Protein AF-A0A286G833-F1 (afdb_monomer)

Radius of gyration: 22.66 Å; Cα contacts (8 Å, |Δi|>4): 29; chains: 1; bounding box: 60×26×61 Å

Foldseek 3Di:
DVVVVVVVVVVVVVVVVVVVVVCVCVDPVNVVVVVVVVVVVVVLVVQVVVPPVVSNLVNVLVVLVCCLVPPPPDPVSNVVSVVVNVVSVVVVVVVVVVVVVVVD

Mean predicted aligned error: 8.06 Å

Organism: NCBI:txid414052

Secondary structure (DSSP, 8-state):
-HHHHHHHHHHHHHHHHHHHHHHHTTSHHHHHHHHHHHHHHHHHHHHHHH--HHHHHHHHHHHHHHIIIII--SHHHHHHHHHHHHHHHHHHHHHHHHHHHHT-

Structure (mmCIF, N/CA/C/O backbone):
data_AF-A0A286G833-F1
#
_entry.id   AF-A0A286G833-F1
#
loop_
_atom_site.group_PDB
_atom_site.id
_atom_site.type_symbol
_atom_site.label_atom_id
_atom_site.label_alt_id
_atom_site.label_comp_id
_atom_site.label_asym_id
_atom_site.label_entity_id
_atom_site.label_seq_id
_atom_site.pdbx_PDB_ins_code
_atom_site.Cartn_x
_atom_site.Cartn_y
_atom_site.Cartn_z
_atom_site.occup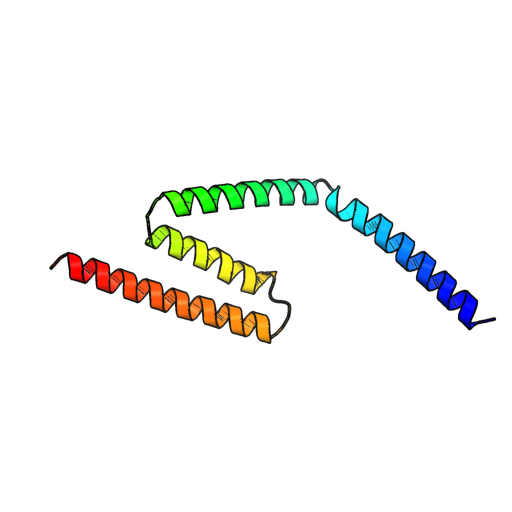ancy
_atom_site.B_iso_or_equiv
_atom_site.auth_seq_id
_atom_site.auth_comp_id
_atom_site.auth_asym_id
_atom_site.auth_atom_id
_atom_site.pdbx_PDB_model_num
ATOM 1 N N . MET A 1 1 ? 40.621 -3.890 -29.839 1.00 57.66 1 MET A N 1
ATOM 2 C CA . MET A 1 1 ? 39.490 -3.520 -30.721 1.00 57.66 1 MET A CA 1
ATOM 3 C C . MET A 1 1 ? 38.164 -4.196 -30.342 1.00 57.66 1 MET A C 1
ATOM 5 O O . MET A 1 1 ? 37.158 -3.506 -30.322 1.00 57.66 1 MET A O 1
ATOM 9 N N . ALA A 1 2 ? 38.119 -5.484 -29.957 1.00 61.06 2 ALA A N 1
ATOM 10 C CA . 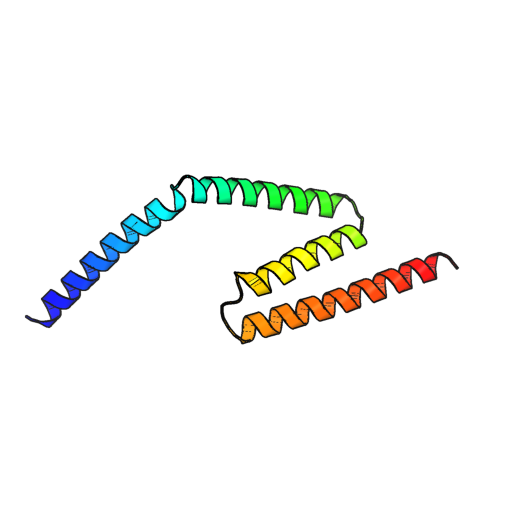ALA A 1 2 ? 36.858 -6.166 -29.595 1.00 61.06 2 ALA A CA 1
ATOM 11 C C . ALA A 1 2 ? 36.103 -5.577 -28.375 1.00 61.06 2 ALA A C 1
ATOM 13 O O . ALA A 1 2 ? 34.876 -5.546 -28.368 1.00 61.06 2 ALA A O 1
ATOM 14 N N . LYS A 1 3 ? 36.823 -5.069 -27.362 1.00 62.88 3 LYS A N 1
ATOM 15 C CA . LYS A 1 3 ? 36.221 -4.442 -26.166 1.00 62.88 3 LYS A CA 1
ATOM 16 C C . LYS A 1 3 ? 35.476 -3.138 -26.491 1.00 62.88 3 LYS A C 1
ATOM 18 O O . LYS A 1 3 ? 34.427 -2.882 -25.915 1.00 62.88 3 LYS A O 1
ATOM 23 N N . THR A 1 4 ? 35.977 -2.363 -27.453 1.00 74.69 4 THR A N 1
ATOM 24 C CA . THR A 1 4 ? 35.377 -1.091 -27.888 1.00 74.69 4 THR A CA 1
ATOM 25 C C . THR A 1 4 ? 34.033 -1.317 -28.584 1.00 74.69 4 THR A C 1
ATOM 27 O O . THR A 1 4 ? 33.048 -0.682 -28.228 1.00 74.69 4 THR A O 1
ATOM 30 N N . GLY A 1 5 ? 33.938 -2.317 -29.469 1.00 85.56 5 GLY A N 1
ATOM 31 C CA . GLY A 1 5 ? 32.668 -2.659 -30.126 1.00 85.56 5 GLY A CA 1
ATOM 32 C C . GLY A 1 5 ? 31.593 -3.210 -29.175 1.00 85.56 5 GLY A C 1
ATOM 33 O O . GLY A 1 5 ? 30.400 -3.090 -29.454 1.00 85.56 5 GLY A O 1
ATOM 34 N N . LEU A 1 6 ? 31.995 -3.800 -28.043 1.00 89.56 6 LEU A N 1
ATOM 35 C CA . LEU A 1 6 ? 31.090 -4.236 -26.973 1.00 89.56 6 LEU A CA 1
ATOM 36 C C . LEU A 1 6 ? 30.529 -3.046 -26.185 1.00 89.56 6 LEU A C 1
ATOM 38 O O . LEU A 1 6 ? 29.322 -2.998 -25.963 1.00 89.56 6 LEU A O 1
ATOM 42 N N . ILE A 1 7 ? 31.379 -2.074 -25.843 1.00 90.44 7 ILE A N 1
ATOM 43 C CA . ILE A 1 7 ? 30.966 -0.825 -25.182 1.00 90.44 7 ILE A CA 1
ATOM 44 C C . ILE A 1 7 ? 29.965 -0.069 -26.062 1.00 90.44 7 ILE A C 1
ATOM 46 O O . ILE A 1 7 ? 28.872 0.244 -25.612 1.00 90.44 7 ILE A O 1
ATOM 50 N N . GLU A 1 8 ? 30.246 0.089 -27.355 1.00 91.31 8 GLU A N 1
ATOM 51 C CA . GLU A 1 8 ? 29.321 0.762 -28.278 1.00 91.31 8 GLU A CA 1
ATOM 52 C C . GLU A 1 8 ? 27.968 0.045 -28.418 1.00 91.31 8 GLU A C 1
ATOM 54 O O . GLU A 1 8 ? 26.929 0.675 -28.620 1.00 91.31 8 GLU A O 1
ATOM 59 N N . LYS A 1 9 ? 27.947 -1.296 -28.364 1.00 91.56 9 LYS A N 1
ATOM 60 C CA . LYS A 1 9 ? 26.687 -2.059 -28.353 1.00 91.56 9 LYS A CA 1
ATOM 61 C C . LYS A 1 9 ? 25.911 -1.823 -27.061 1.00 91.56 9 LYS A C 1
ATOM 63 O O . LYS A 1 9 ? 24.690 -1.696 -27.128 1.00 91.56 9 LYS A O 1
ATOM 68 N N . PHE A 1 10 ? 26.608 -1.756 -25.932 1.00 92.88 10 PHE A N 1
ATOM 69 C CA . PHE A 1 10 ? 26.008 -1.472 -24.637 1.00 92.88 10 PHE A CA 1
ATOM 70 C C . PHE A 1 10 ? 25.414 -0.058 -24.601 1.00 92.88 10 PHE A C 1
ATOM 72 O O . PHE A 1 10 ? 24.239 0.094 -24.278 1.00 92.88 10 PHE A O 1
ATOM 79 N N . ASP A 1 11 ? 26.156 0.949 -25.066 1.00 93.88 11 ASP A N 1
ATOM 80 C CA . ASP A 1 11 ? 25.686 2.338 -25.138 1.00 93.88 11 ASP A CA 1
ATOM 81 C C . ASP A 1 11 ? 24.447 2.479 -26.030 1.00 93.88 11 ASP A C 1
ATOM 83 O O . ASP A 1 11 ? 23.473 3.139 -25.663 1.00 93.88 11 ASP A O 1
ATOM 87 N N . ARG A 1 12 ? 24.428 1.797 -27.185 1.00 93.06 12 ARG A N 1
ATOM 88 C CA . ARG A 1 12 ? 23.247 1.760 -28.064 1.00 93.06 12 ARG A CA 1
ATOM 89 C C . ARG A 1 12 ? 22.040 1.101 -27.397 1.00 93.06 12 ARG A C 1
ATOM 91 O O . ARG A 1 12 ? 20.920 1.582 -27.571 1.00 93.06 12 ARG A O 1
ATOM 98 N N . ALA A 1 13 ? 22.244 0.014 -26.654 1.00 93.56 13 ALA A N 1
ATOM 99 C CA . ALA A 1 13 ? 21.169 -0.641 -25.914 1.00 93.56 13 ALA A CA 1
ATOM 100 C C . ALA A 1 13 ? 20.613 0.279 -24.816 1.00 93.56 13 ALA A C 1
ATOM 102 O O . ALA A 1 13 ? 19.397 0.409 -24.695 1.00 93.56 13 ALA A O 1
ATOM 103 N N . PHE A 1 14 ? 21.491 0.978 -24.095 1.00 91.06 14 PHE A N 1
ATOM 104 C CA . PHE A 1 14 ? 21.119 1.914 -23.035 1.00 91.06 14 PHE A CA 1
ATOM 105 C C . PHE A 1 14 ? 20.345 3.125 -23.572 1.00 91.06 14 PHE A C 1
ATOM 107 O O . PHE A 1 14 ? 19.313 3.507 -23.028 1.00 91.06 14 PHE A O 1
ATOM 114 N N . LEU A 1 15 ? 20.782 3.698 -24.698 1.00 92.00 15 LEU A N 1
ATOM 115 C CA . LEU A 1 15 ? 20.048 4.765 -25.387 1.00 92.00 15 LEU A CA 1
ATOM 116 C C . LEU A 1 15 ? 18.643 4.317 -25.805 1.00 92.00 15 LEU A C 1
ATOM 118 O O . LEU A 1 15 ? 17.684 5.073 -25.651 1.00 92.00 15 LEU A O 1
ATOM 122 N N . ARG A 1 16 ? 18.511 3.088 -26.315 1.00 88.19 16 ARG A N 1
ATOM 123 C CA . ARG A 1 16 ? 17.217 2.538 -26.730 1.00 88.19 16 ARG A CA 1
ATOM 124 C C . ARG A 1 16 ? 16.298 2.272 -25.540 1.00 88.19 16 ARG A C 1
ATOM 126 O O . ARG A 1 16 ? 15.120 2.606 -25.620 1.00 88.19 16 ARG A O 1
ATOM 133 N N . GLU A 1 17 ? 16.830 1.715 -24.457 1.00 89.69 17 GLU A N 1
ATOM 134 C CA . GLU A 1 17 ? 16.105 1.545 -23.195 1.00 89.69 17 GLU A CA 1
ATOM 135 C C . GLU A 1 17 ? 15.594 2.898 -22.689 1.00 89.69 17 GLU A C 1
ATOM 137 O O . GLU A 1 17 ? 14.395 3.042 -22.475 1.00 89.69 17 GLU A O 1
ATOM 142 N N . LYS A 1 18 ? 16.446 3.929 -22.649 1.00 85.19 18 LYS A N 1
ATOM 143 C CA . LYS A 1 18 ? 16.069 5.268 -22.179 1.00 85.19 18 LYS A CA 1
ATOM 144 C C . LYS A 1 18 ? 14.919 5.881 -22.980 1.00 85.19 18 LYS A C 1
ATOM 146 O O . LYS A 1 18 ? 14.025 6.501 -22.401 1.00 85.19 18 LYS A O 1
ATOM 151 N N . VAL A 1 19 ? 14.930 5.716 -24.306 1.00 83.88 19 VAL A N 1
ATOM 152 C CA . VAL A 1 19 ? 13.828 6.165 -25.173 1.00 83.88 19 VAL A CA 1
ATOM 153 C C . VAL A 1 19 ? 12.546 5.417 -24.821 1.00 83.88 19 VAL A C 1
ATOM 155 O O . VAL A 1 19 ? 11.533 6.060 -24.558 1.00 83.88 19 VAL A O 1
ATOM 158 N N . LEU A 1 20 ? 12.589 4.085 -24.740 1.00 80.56 20 LEU A N 1
ATOM 159 C CA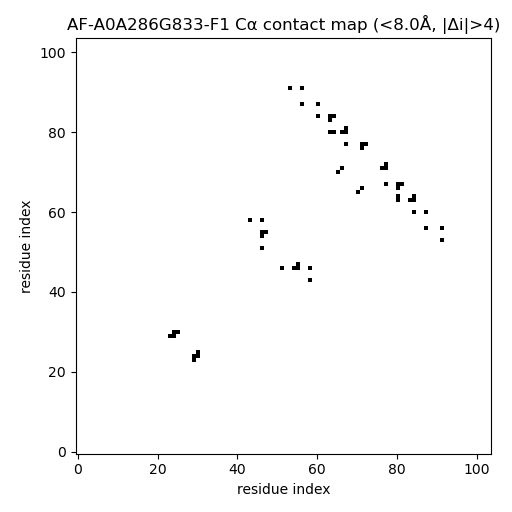 . LEU A 1 20 ? 11.417 3.274 -24.401 1.00 80.56 20 LEU A CA 1
ATOM 160 C C . LEU A 1 20 ? 10.868 3.623 -23.013 1.00 80.56 20 LEU A C 1
ATOM 162 O O . LEU A 1 20 ? 9.672 3.850 -22.871 1.00 80.56 20 LEU A O 1
ATOM 166 N N . THR A 1 21 ? 11.732 3.779 -22.015 1.00 78.38 21 THR A N 1
ATOM 167 C CA . THR A 1 21 ? 11.362 4.170 -20.650 1.00 78.38 21 THR A CA 1
ATOM 168 C C . THR A 1 21 ? 10.715 5.557 -20.599 1.00 78.38 21 THR A C 1
ATOM 170 O O . THR A 1 21 ? 9.778 5.779 -19.830 1.00 78.38 21 THR A O 1
ATOM 173 N N . SER A 1 22 ? 11.128 6.488 -21.467 1.00 74.94 22 SER A N 1
ATOM 174 C CA . SER A 1 22 ? 10.463 7.793 -21.597 1.00 74.94 22 SER A CA 1
ATOM 175 C C . SER A 1 22 ? 9.057 7.707 -22.211 1.00 74.94 22 SER A C 1
ATOM 177 O O . SER A 1 22 ? 8.213 8.562 -21.933 1.00 74.94 22 SER A O 1
ATOM 179 N N . GLU A 1 23 ? 8.785 6.661 -22.994 1.00 75.56 23 GLU A N 1
ATOM 180 C CA . GLU A 1 23 ? 7.484 6.392 -23.613 1.00 75.56 23 GLU A CA 1
ATOM 181 C C . GLU A 1 23 ? 6.565 5.541 -22.722 1.00 75.56 23 GLU A C 1
ATOM 183 O O . GLU A 1 23 ? 5.346 5.692 -22.794 1.00 75.56 23 GLU A O 1
ATOM 188 N N . VAL A 1 24 ? 7.118 4.723 -21.813 1.00 68.56 24 VAL A N 1
ATOM 189 C CA . VAL A 1 24 ? 6.355 3.907 -20.842 1.00 68.56 24 VAL A CA 1
ATOM 190 C C . VAL A 1 24 ? 5.374 4.753 -20.027 1.00 68.56 24 VAL A C 1
ATOM 192 O O . VAL A 1 24 ? 4.282 4.293 -19.723 1.00 68.56 24 VAL A O 1
ATOM 195 N N . ASN A 1 25 ? 5.708 6.008 -19.714 1.00 69.00 25 ASN A N 1
ATOM 196 C CA . ASN A 1 25 ? 4.812 6.910 -18.978 1.00 69.00 25 ASN A CA 1
ATOM 197 C C . ASN A 1 25 ? 3.851 7.719 -19.873 1.00 69.00 25 ASN A C 1
ATOM 199 O O . ASN A 1 25 ? 3.072 8.527 -19.366 1.00 69.00 25 ASN A O 1
ATOM 203 N N . LYS A 1 26 ? 3.901 7.537 -21.198 1.00 80.56 26 LYS A N 1
ATOM 204 C CA . LYS A 1 26 ? 3.085 8.278 -22.175 1.00 80.56 26 LYS A CA 1
ATOM 205 C C . LYS A 1 26 ? 1.983 7.437 -22.812 1.00 80.56 26 LYS A C 1
ATOM 207 O O . LYS A 1 26 ? 1.120 8.022 -23.478 1.00 80.56 26 LYS A O 1
ATOM 212 N N . THR A 1 27 ? 1.981 6.119 -22.600 1.00 83.94 27 THR A N 1
ATOM 213 C CA . THR A 1 27 ? 0.905 5.252 -23.092 1.00 83.94 27 THR A CA 1
ATOM 214 C C . THR A 1 27 ? -0.438 5.636 -22.454 1.00 83.94 27 THR A C 1
ATOM 216 O O . THR A 1 27 ? -0.460 6.198 -21.348 1.00 83.94 27 THR A O 1
ATOM 219 N N . PRO A 1 28 ? -1.573 5.379 -23.130 1.00 85.44 28 PRO A N 1
ATOM 220 C CA . PRO A 1 28 ? -2.897 5.595 -22.550 1.00 85.44 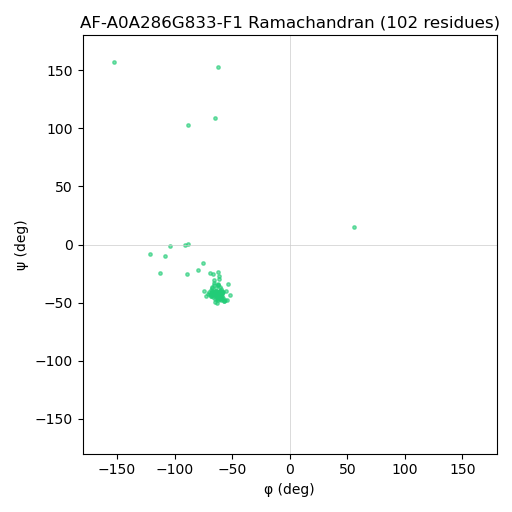28 PRO A CA 1
ATOM 221 C C . PRO A 1 28 ? -3.056 4.919 -21.183 1.00 85.44 28 PRO A C 1
ATOM 223 O O . PRO A 1 28 ? -3.509 5.554 -20.237 1.00 85.44 28 PRO A O 1
ATOM 226 N N . GLU A 1 29 ? -2.584 3.682 -21.042 1.00 83.38 29 GLU A N 1
ATOM 227 C CA . GLU A 1 29 ? -2.669 2.892 -19.812 1.00 83.38 29 GLU A CA 1
ATOM 228 C C . GLU A 1 29 ? -1.852 3.519 -18.680 1.00 83.38 29 GLU A C 1
ATOM 230 O O . GLU A 1 29 ? -2.304 3.568 -17.538 1.00 83.38 29 GLU A O 1
ATOM 235 N N . ALA A 1 30 ? -0.664 4.057 -18.975 1.00 83.12 30 ALA A N 1
ATOM 236 C CA . ALA A 1 30 ? 0.148 4.743 -17.975 1.00 83.12 30 ALA A CA 1
ATOM 237 C C . ALA A 1 30 ? -0.496 6.055 -17.505 1.00 83.12 30 ALA A C 1
ATOM 239 O O . ALA A 1 30 ? -0.439 6.382 -16.315 1.00 83.12 30 ALA A O 1
ATOM 240 N N . LYS A 1 31 ? -1.155 6.785 -18.414 1.00 86.25 31 LYS A N 1
ATOM 241 C CA . LYS A 1 31 ? -1.931 7.985 -18.074 1.00 86.25 31 LYS A CA 1
ATOM 242 C C . LYS A 1 31 ? -3.152 7.640 -17.224 1.00 86.25 31 LYS A C 1
ATOM 244 O O . LYS A 1 31 ? -3.377 8.304 -16.214 1.00 86.25 31 LYS A O 1
ATOM 249 N N . GLU A 1 32 ? -3.897 6.595 -17.582 1.00 88.62 32 GLU A N 1
ATOM 250 C CA . GLU A 1 32 ? -5.028 6.105 -16.784 1.00 88.62 32 GLU A CA 1
ATOM 251 C C . GLU A 1 32 ? -4.573 5.629 -15.402 1.00 88.62 32 GLU A C 1
ATOM 253 O O . GLU A 1 32 ? -5.137 6.053 -14.395 1.00 88.62 32 GLU A O 1
ATOM 258 N N . ARG A 1 33 ? -3.468 4.875 -15.309 1.00 85.81 33 ARG A N 1
ATOM 259 C CA . ARG A 1 33 ? -2.852 4.510 -14.021 1.00 85.81 33 ARG A CA 1
ATOM 260 C C . ARG A 1 33 ? -2.522 5.744 -13.179 1.00 85.81 33 ARG A C 1
ATOM 262 O O . ARG A 1 33 ? -2.715 5.738 -11.964 1.00 85.81 33 ARG A O 1
ATOM 269 N N . GLY A 1 34 ? -2.027 6.808 -13.812 1.00 85.56 34 GLY A N 1
ATOM 270 C CA . GLY A 1 34 ? -1.784 8.097 -13.165 1.00 85.56 34 GLY A CA 1
ATOM 271 C C . GLY A 1 34 ? -3.058 8.720 -12.587 1.00 85.56 34 GLY A C 1
ATOM 272 O O . GLY A 1 34 ? -3.060 9.129 -11.427 1.00 85.56 34 GLY A O 1
ATOM 273 N N . LYS A 1 35 ? -4.154 8.742 -13.355 1.00 90.50 35 LYS A N 1
ATOM 274 C CA . LYS A 1 35 ? -5.461 9.242 -12.892 1.00 90.50 35 LYS A CA 1
ATOM 275 C C . LYS A 1 35 ? -6.013 8.418 -11.733 1.00 90.50 35 LYS A C 1
ATOM 277 O O . LYS A 1 35 ? -6.429 8.997 -10.734 1.00 90.50 35 LYS A O 1
ATOM 282 N N . VAL A 1 36 ? -5.957 7.088 -11.833 1.00 90.88 36 VAL A N 1
ATOM 283 C CA . VAL A 1 36 ? -6.379 6.178 -10.758 1.00 90.88 36 VAL A CA 1
ATOM 284 C C . VAL A 1 36 ? -5.588 6.464 -9.482 1.00 90.88 36 VAL A C 1
ATOM 286 O O . VAL A 1 36 ? -6.189 6.643 -8.429 1.00 90.88 36 VAL A O 1
ATOM 289 N N . ARG A 1 37 ? -4.260 6.624 -9.568 1.00 86.56 37 ARG A N 1
ATOM 290 C CA . ARG A 1 37 ? -3.421 6.977 -8.407 1.00 86.56 37 ARG A CA 1
ATOM 291 C C . ARG A 1 37 ? -3.792 8.318 -7.777 1.00 86.56 37 ARG A C 1
ATOM 293 O O . ARG A 1 37 ? -3.798 8.433 -6.554 1.00 86.56 37 ARG A O 1
ATOM 300 N N . LEU A 1 38 ? -4.110 9.332 -8.581 1.00 90.06 38 LEU 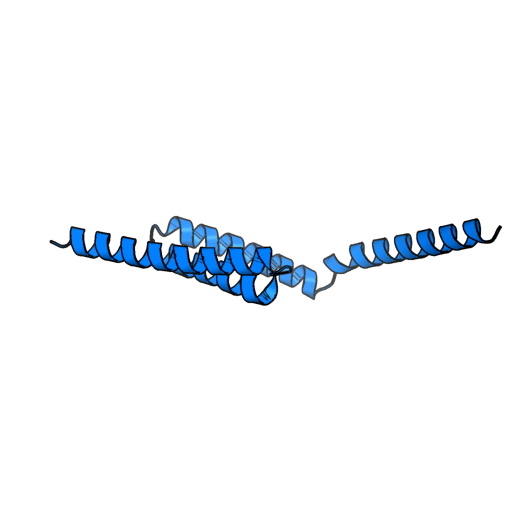A N 1
ATOM 301 C CA . LEU A 1 38 ? -4.599 10.612 -8.058 1.00 90.06 38 LEU A CA 1
ATOM 302 C C . LEU A 1 38 ? -5.946 10.447 -7.340 1.00 90.06 38 LEU A C 1
ATOM 304 O O . LEU A 1 38 ? -6.120 11.001 -6.256 1.00 90.06 38 LEU A O 1
ATOM 308 N N . GLY A 1 39 ? -6.856 9.648 -7.904 1.00 93.81 39 GLY A N 1
ATOM 309 C CA . GLY A 1 39 ? -8.127 9.295 -7.271 1.00 93.81 39 GLY A CA 1
ATOM 310 C C . GLY A 1 39 ? -7.936 8.564 -5.941 1.00 93.81 39 GLY A C 1
ATOM 311 O O . GLY A 1 39 ? -8.525 8.957 -4.940 1.00 93.81 39 GLY A O 1
ATOM 312 N N . MET A 1 40 ? -7.043 7.573 -5.889 1.00 91.62 40 MET A N 1
ATOM 313 C CA . MET A 1 40 ? -6.706 6.856 -4.653 1.00 91.62 40 MET A CA 1
ATOM 314 C C . MET A 1 40 ? -6.160 7.798 -3.575 1.00 91.62 40 MET A C 1
ATOM 316 O O . MET A 1 40 ? -6.596 7.733 -2.431 1.00 91.62 40 MET A O 1
ATOM 320 N N . ASN A 1 41 ? -5.268 8.728 -3.929 1.00 90.88 41 ASN A N 1
ATOM 321 C CA . ASN A 1 41 ? -4.762 9.724 -2.979 1.00 90.88 41 ASN A CA 1
ATOM 322 C C . ASN A 1 41 ? -5.874 10.615 -2.411 1.00 90.88 41 ASN A C 1
ATOM 324 O O . ASN A 1 41 ? -5.823 11.004 -1.244 1.00 90.88 41 ASN A O 1
ATOM 328 N N . GLN A 1 42 ? -6.864 10.963 -3.232 1.00 93.69 42 GLN A N 1
ATOM 329 C CA . GLN A 1 42 ? -8.015 11.732 -2.779 1.00 93.69 42 GLN A CA 1
ATOM 330 C C . GLN A 1 42 ? -8.892 10.907 -1.825 1.00 93.69 42 GLN A C 1
ATOM 332 O O . GLN A 1 42 ? -9.235 11.405 -0.755 1.00 93.69 42 GLN A O 1
ATOM 337 N N . LEU A 1 43 ? -9.158 9.638 -2.150 1.00 94.06 43 LEU A N 1
ATOM 338 C CA . LEU A 1 43 ? -9.903 8.719 -1.283 1.00 94.06 43 LEU A CA 1
ATOM 339 C C . LEU A 1 43 ? -9.220 8.533 0.076 1.00 94.06 43 LEU A C 1
ATOM 341 O O . LEU A 1 43 ? -9.873 8.653 1.107 1.00 94.06 43 LEU A O 1
ATOM 345 N N . VAL A 1 44 ? -7.897 8.344 0.105 1.00 92.38 44 VAL A N 1
ATOM 346 C CA . VAL A 1 44 ? -7.128 8.248 1.361 1.00 92.38 44 VAL A CA 1
ATOM 347 C C . VAL A 1 44 ? -7.291 9.508 2.214 1.00 92.38 44 VAL A C 1
ATOM 349 O O . VAL A 1 44 ? -7.457 9.427 3.430 1.00 92.38 44 VAL A O 1
ATOM 352 N N . ARG A 1 45 ? -7.294 10.694 1.593 1.00 92.88 45 ARG A N 1
ATOM 353 C CA . ARG A 1 45 ? -7.519 11.958 2.312 1.00 92.88 45 ARG A CA 1
ATOM 354 C C . ARG A 1 45 ? -8.937 12.072 2.861 1.00 92.88 45 ARG A C 1
ATOM 356 O O . ARG A 1 45 ? -9.116 12.642 3.932 1.00 92.88 45 ARG A O 1
ATOM 363 N N . GLU A 1 46 ? -9.935 11.595 2.128 1.00 95.62 46 GLU A N 1
ATOM 364 C CA . GLU A 1 46 ? -11.334 11.592 2.569 1.00 95.62 46 GLU A CA 1
ATOM 365 C C . GLU A 1 46 ? -11.545 10.626 3.734 1.00 95.62 46 GLU A C 1
ATOM 367 O O . GLU A 1 46 ? -12.113 11.019 4.753 1.00 95.62 46 GLU A O 1
ATOM 372 N N . VAL A 1 47 ? -10.976 9.424 3.641 1.00 95.56 47 VAL A N 1
ATOM 373 C CA . VAL A 1 47 ? -10.936 8.439 4.729 1.00 95.56 47 VAL A CA 1
ATOM 374 C C . VAL A 1 47 ? -10.272 9.036 5.966 1.00 95.56 47 VAL A C 1
ATOM 376 O O . VAL A 1 47 ? -10.865 9.022 7.040 1.00 95.56 47 VAL A O 1
ATOM 379 N N . GLY A 1 48 ? -9.107 9.674 5.827 1.00 91.81 48 GLY A N 1
ATOM 380 C CA . GLY A 1 48 ? -8.437 10.329 6.954 1.00 91.81 48 GLY A CA 1
ATOM 381 C C . GLY A 1 48 ? -9.253 11.461 7.598 1.00 91.81 48 GLY A C 1
ATOM 382 O O . GLY A 1 48 ? -9.138 11.698 8.797 1.00 91.81 48 GLY A O 1
ATOM 383 N N . LYS A 1 49 ? -10.111 12.151 6.834 1.00 95.38 49 LYS A N 1
ATOM 384 C CA . LYS A 1 49 ? -11.003 13.204 7.356 1.00 95.38 49 LYS A CA 1
ATOM 385 C C . LYS A 1 49 ? -12.250 12.661 8.050 1.00 95.38 49 LYS A C 1
ATOM 387 O O . LYS A 1 49 ? -12.839 13.385 8.849 1.00 95.38 49 LYS A O 1
ATOM 392 N N . SER A 1 50 ? -12.657 11.428 7.755 1.00 94.44 50 SER A N 1
ATOM 393 C CA . SER A 1 50 ? -13.868 10.822 8.323 1.00 94.44 50 SER A CA 1
ATOM 394 C C . SER A 1 50 ? -13.810 10.681 9.848 1.00 94.44 50 SER A C 1
ATOM 396 O O . SER A 1 50 ? -14.850 10.647 10.496 1.00 94.44 50 SER A O 1
ATOM 398 N N . SER A 1 51 ? -12.599 10.637 10.424 1.00 89.00 51 SER A N 1
ATOM 399 C CA . SER A 1 51 ? -12.356 10.272 11.830 1.00 89.00 51 SER A CA 1
ATOM 400 C C . SER A 1 51 ? -12.931 8.899 12.222 1.00 89.00 51 SER A C 1
ATOM 402 O O . SER A 1 51 ? -13.028 8.591 13.408 1.00 89.00 51 SER A O 1
ATOM 404 N N . ASP A 1 52 ? -13.295 8.079 11.234 1.00 93.94 52 ASP A N 1
ATOM 405 C CA . ASP A 1 52 ? -13.776 6.716 11.396 1.00 93.94 52 ASP A CA 1
ATOM 406 C C . ASP A 1 52 ? -12.567 5.776 11.388 1.00 93.94 52 ASP A C 1
ATOM 408 O O . ASP A 1 52 ? -11.945 5.520 10.355 1.00 93.94 52 ASP A O 1
ATOM 412 N N . ILE A 1 53 ? -12.190 5.319 12.582 1.00 93.44 53 ILE A N 1
ATOM 413 C CA . ILE A 1 53 ? -11.018 4.466 12.764 1.00 93.44 53 ILE A CA 1
ATOM 414 C C . ILE A 1 53 ? -11.200 3.100 12.096 1.00 93.44 53 ILE A C 1
ATOM 416 O O . ILE A 1 53 ? -10.228 2.569 11.567 1.00 93.44 53 ILE A O 1
ATOM 420 N N . ASP A 1 54 ? -12.422 2.565 12.046 1.00 92.62 54 ASP A N 1
ATOM 421 C CA . ASP A 1 54 ? -12.688 1.268 11.423 1.00 92.62 54 ASP A CA 1
ATOM 422 C C . ASP A 1 54 ? -12.526 1.379 9.905 1.00 92.62 54 ASP A C 1
ATOM 424 O O . ASP A 1 54 ? -11.882 0.536 9.277 1.00 92.62 54 ASP A O 1
ATOM 428 N N . LEU A 1 55 ? -13.012 2.480 9.320 1.00 95.00 55 LEU A N 1
ATOM 429 C CA . LEU A 1 55 ? -12.789 2.788 7.909 1.00 95.00 55 LEU A CA 1
ATOM 430 C C . LEU A 1 55 ? -11.298 2.976 7.589 1.00 95.00 55 LEU A C 1
ATOM 432 O O . LEU A 1 55 ? -10.824 2.484 6.565 1.00 95.00 55 LEU A O 1
ATOM 436 N N . ILE A 1 56 ? -10.550 3.670 8.452 1.00 95.75 56 ILE A N 1
ATOM 437 C CA . ILE A 1 56 ? -9.105 3.879 8.273 1.00 95.75 56 ILE A CA 1
ATOM 438 C C . ILE A 1 56 ? -8.357 2.540 8.286 1.00 95.75 56 ILE A C 1
ATOM 440 O O . ILE A 1 56 ? -7.553 2.285 7.389 1.00 95.75 56 ILE A O 1
ATOM 444 N N . LEU A 1 57 ? -8.638 1.674 9.264 1.00 95.56 57 LEU A N 1
ATOM 445 C CA . LEU A 1 57 ? -7.995 0.362 9.382 1.00 95.56 57 LEU A CA 1
ATOM 446 C C . LEU A 1 57 ? -8.350 -0.550 8.200 1.00 95.56 57 LEU A C 1
ATOM 448 O O . LEU A 1 57 ? -7.468 -1.207 7.648 1.00 95.56 57 LEU A O 1
ATOM 452 N N . ALA A 1 58 ? -9.608 -0.542 7.750 1.00 95.19 58 ALA A N 1
ATOM 453 C CA . ALA A 1 58 ? -10.034 -1.318 6.588 1.00 95.19 58 ALA A CA 1
ATOM 454 C C . ALA A 1 58 ? -9.309 -0.888 5.301 1.00 95.19 58 ALA A C 1
ATOM 456 O O . ALA A 1 58 ? -8.882 -1.730 4.512 1.00 95.19 58 ALA A O 1
ATOM 457 N N . VAL A 1 59 ? -9.132 0.419 5.095 1.00 95.81 59 VAL A N 1
ATOM 458 C CA . VAL A 1 59 ? -8.408 0.945 3.930 1.00 95.81 59 VAL A CA 1
ATOM 459 C C . VAL A 1 59 ? -6.922 0.594 3.991 1.00 95.81 59 VAL A C 1
ATOM 461 O O . VAL A 1 59 ? -6.363 0.177 2.977 1.00 95.81 59 VAL A O 1
ATOM 464 N N . GLU A 1 60 ? -6.294 0.699 5.164 1.00 95.81 60 GLU A N 1
ATOM 465 C CA . GLU A 1 60 ? -4.896 0.292 5.361 1.00 95.81 60 GLU A CA 1
ATOM 466 C C . GLU A 1 60 ? -4.695 -1.196 5.044 1.00 95.81 60 GLU A C 1
ATOM 468 O O . GLU A 1 60 ? -3.761 -1.567 4.332 1.00 95.81 60 GLU A O 1
ATOM 473 N N . ARG A 1 61 ? -5.622 -2.054 5.490 1.00 97.44 61 ARG A N 1
ATOM 474 C CA . ARG A 1 61 ? -5.604 -3.486 5.174 1.00 97.44 61 ARG A CA 1
ATOM 475 C C . ARG A 1 61 ? -5.592 -3.729 3.669 1.00 97.44 61 ARG A C 1
ATOM 477 O O . ARG A 1 61 ? -4.757 -4.495 3.192 1.00 97.44 61 ARG A O 1
ATOM 484 N N . CYS A 1 62 ? -6.465 -3.051 2.920 1.00 95.69 62 CYS A N 1
ATOM 485 C CA . CYS A 1 62 ? -6.509 -3.182 1.465 1.00 95.69 62 CYS A CA 1
ATOM 486 C C . CYS A 1 62 ? -5.179 -2.795 0.801 1.00 95.69 62 CYS A C 1
ATOM 488 O O . CYS A 1 62 ? -4.767 -3.456 -0.152 1.00 95.69 62 CYS A O 1
ATOM 490 N N . PHE A 1 63 ? -4.492 -1.755 1.292 1.00 94.81 63 PHE A N 1
ATOM 491 C CA . PHE A 1 63 ? -3.169 -1.388 0.780 1.00 94.81 63 PHE A CA 1
ATOM 492 C C . PHE A 1 63 ? -2.131 -2.471 1.052 1.00 94.81 63 PHE A C 1
ATOM 494 O O . PHE A 1 63 ? -1.451 -2.896 0.121 1.00 94.81 63 PHE A O 1
ATOM 501 N N . LEU A 1 64 ? -2.037 -2.952 2.292 1.00 97.00 64 LEU A N 1
ATOM 502 C CA . LEU A 1 64 ? -1.051 -3.964 2.673 1.00 97.00 64 LEU A CA 1
ATOM 503 C C . LEU A 1 64 ? -1.260 -5.290 1.930 1.00 97.00 64 LEU A C 1
ATOM 505 O O . LEU A 1 64 ? -0.294 -5.901 1.473 1.00 97.00 64 LEU A O 1
ATOM 509 N N . GLU A 1 65 ? -2.511 -5.726 1.778 1.00 97.38 65 GLU A N 1
ATOM 510 C CA . GLU A 1 65 ? -2.855 -6.942 1.033 1.00 97.38 65 GLU A CA 1
ATOM 511 C C . GLU A 1 65 ? -2.515 -6.806 -0.455 1.00 97.38 65 GLU A C 1
ATOM 513 O O . GLU A 1 65 ? -1.928 -7.718 -1.041 1.00 97.38 65 GLU A O 1
ATOM 518 N N . ASN A 1 66 ? -2.814 -5.653 -1.059 1.00 95.00 66 ASN A N 1
ATOM 519 C CA . ASN A 1 66 ? -2.464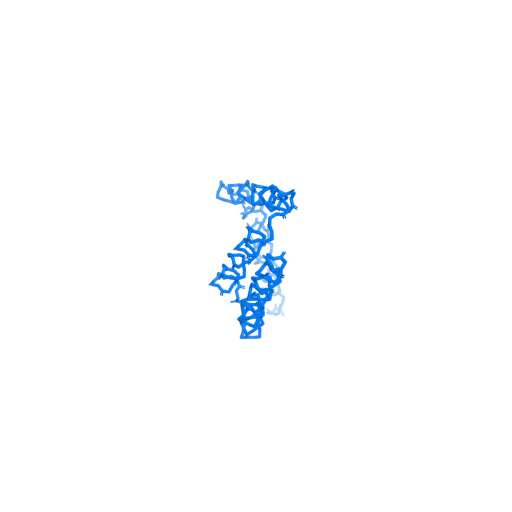 -5.385 -2.449 1.00 95.00 66 ASN A CA 1
ATOM 520 C C . ASN A 1 66 ? -0.942 -5.292 -2.651 1.00 95.00 66 ASN A C 1
ATOM 522 O O . ASN A 1 66 ? -0.414 -5.828 -3.624 1.00 95.00 66 ASN A O 1
ATOM 526 N N . ASP A 1 67 ? -0.221 -4.641 -1.738 1.00 95.25 67 ASP A N 1
ATOM 527 C CA . ASP A 1 67 ? 1.238 -4.546 -1.794 1.00 95.25 67 ASP A CA 1
ATOM 528 C C . ASP A 1 67 ? 1.903 -5.913 -1.659 1.00 95.25 67 ASP A C 1
ATOM 530 O O . ASP A 1 67 ? 2.874 -6.201 -2.367 1.00 95.25 67 ASP A O 1
ATOM 534 N N . LEU A 1 68 ? 1.349 -6.786 -0.816 1.00 96.69 68 LEU A N 1
ATOM 535 C CA . LEU A 1 68 ? 1.816 -8.159 -0.683 1.00 96.69 68 LEU A CA 1
ATOM 536 C C . LEU A 1 68 ? 1.564 -8.971 -1.957 1.00 96.69 68 LEU A C 1
ATOM 538 O O . LEU A 1 68 ? 2.449 -9.714 -2.380 1.00 96.69 68 LEU A O 1
ATOM 542 N N . ALA A 1 69 ? 0.384 -8.830 -2.562 1.00 95.50 69 ALA A N 1
ATOM 543 C CA . ALA A 1 69 ? 0.001 -9.588 -3.750 1.00 95.50 69 ALA A CA 1
ATOM 544 C C . ALA A 1 69 ? 0.760 -9.149 -5.014 1.00 95.50 69 ALA A C 1
ATOM 546 O O . ALA A 1 69 ? 1.201 -9.995 -5.788 1.00 95.50 69 ALA A O 1
ATOM 547 N N . GLU A 1 70 ? 0.929 -7.840 -5.213 1.00 93.00 70 GLU A N 1
ATOM 548 C CA . GLU A 1 70 ? 1.329 -7.281 -6.512 1.00 93.00 70 GLU A CA 1
ATOM 549 C C . GLU A 1 70 ? 2.731 -6.657 -6.521 1.00 93.00 70 GLU A C 1
ATOM 551 O O . GLU A 1 70 ? 3.358 -6.552 -7.578 1.00 93.00 70 GLU A O 1
ATOM 556 N N . TYR A 1 71 ? 3.242 -6.215 -5.367 1.00 92.12 71 TYR A N 1
ATOM 557 C CA . TYR A 1 71 ? 4.459 -5.394 -5.306 1.00 92.12 71 TYR A CA 1
ATOM 558 C C . TYR A 1 71 ? 5.594 -5.999 -4.470 1.00 92.12 71 TYR A C 1
ATOM 560 O O . TYR A 1 71 ? 6.723 -5.497 -4.527 1.00 92.12 71 TYR A O 1
ATOM 568 N N . ALA A 1 72 ? 5.351 -7.096 -3.749 1.00 94.56 72 ALA A N 1
ATOM 569 C CA . ALA A 1 72 ? 6.384 -7.811 -3.011 1.00 94.56 72 ALA A CA 1
ATOM 570 C C . ALA A 1 72 ? 7.433 -8.413 -3.964 1.00 94.56 72 ALA A C 1
ATOM 572 O O . ALA A 1 72 ? 7.192 -9.386 -4.675 1.00 94.56 72 ALA A O 1
ATOM 573 N N . ASN A 1 73 ? 8.638 -7.842 -3.961 1.00 94.75 73 ASN A N 1
ATOM 574 C CA . ASN A 1 73 ? 9.723 -8.231 -4.873 1.00 94.75 73 ASN A CA 1
ATOM 575 C C . ASN A 1 73 ? 10.819 -9.089 -4.218 1.00 94.75 73 ASN A C 1
ATOM 577 O O . ASN A 1 73 ? 11.790 -9.476 -4.869 1.00 94.75 73 ASN A O 1
ATOM 581 N N . SER A 1 74 ? 10.697 -9.361 -2.920 1.00 96.88 74 SER A N 1
ATOM 582 C CA . SER A 1 74 ? 11.668 -10.128 -2.148 1.00 96.88 74 SER A CA 1
ATOM 583 C C . SER A 1 74 ? 10.993 -10.820 -0.971 1.00 96.88 74 SER A C 1
ATOM 585 O O . SER A 1 74 ? 9.965 -10.362 -0.470 1.00 96.88 74 SER A O 1
ATOM 587 N N . LYS A 1 75 ? 11.614 -11.900 -0.483 1.00 96.81 75 LYS A N 1
ATOM 588 C CA . LYS A 1 75 ? 11.130 -12.601 0.711 1.00 96.81 75 LYS A CA 1
ATOM 589 C C . LYS A 1 75 ? 11.070 -11.680 1.934 1.00 96.81 75 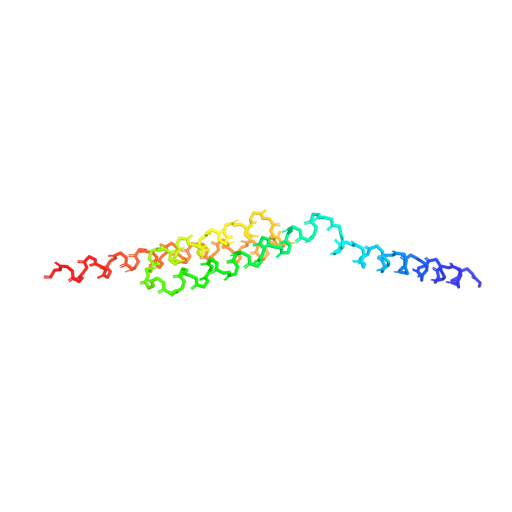LYS A C 1
ATOM 591 O O . LYS A 1 75 ? 10.092 -11.726 2.663 1.00 96.81 75 LYS A O 1
ATOM 596 N N . GLY A 1 76 ? 12.071 -10.817 2.118 1.00 98.06 76 GLY A N 1
ATOM 597 C CA . GLY A 1 76 ? 12.078 -9.856 3.223 1.00 98.06 76 GLY A CA 1
ATOM 598 C C . GLY A 1 76 ? 10.883 -8.903 3.175 1.00 98.06 76 GLY A C 1
ATOM 599 O O . GLY A 1 76 ? 10.209 -8.734 4.182 1.00 98.06 76 GLY A O 1
ATOM 600 N N . MET A 1 77 ? 10.569 -8.347 1.999 1.00 97.44 77 MET A N 1
ATOM 601 C CA . MET A 1 77 ? 9.400 -7.477 1.830 1.00 97.44 77 MET A CA 1
ATOM 602 C C . MET A 1 77 ? 8.086 -8.227 2.072 1.00 97.44 77 MET A C 1
ATOM 604 O O . MET A 1 77 ? 7.219 -7.710 2.769 1.00 97.44 77 MET A O 1
ATOM 608 N N . ALA A 1 78 ? 7.951 -9.447 1.542 1.00 98.12 78 ALA A N 1
ATOM 609 C CA . ALA A 1 78 ? 6.765 -10.271 1.764 1.00 98.12 78 ALA A CA 1
ATOM 610 C C . ALA A 1 78 ? 6.556 -10.579 3.256 1.00 98.12 78 ALA A C 1
ATOM 612 O O . ALA A 1 78 ? 5.452 -10.414 3.771 1.00 98.12 78 ALA A O 1
ATOM 613 N N . ASP A 1 79 ? 7.624 -10.960 3.963 1.00 98.38 79 ASP A N 1
ATOM 614 C CA . ASP A 1 79 ? 7.576 -11.240 5.399 1.00 98.38 79 ASP A CA 1
ATOM 615 C C . ASP A 1 79 ? 7.229 -9.966 6.203 1.00 98.38 79 ASP A C 1
ATOM 617 O O . ASP A 1 79 ? 6.422 -10.026 7.130 1.00 98.38 79 ASP A O 1
ATOM 621 N N . SER A 1 80 ? 7.771 -8.797 5.828 1.00 98.19 80 SER A N 1
ATOM 622 C CA . SER A 1 80 ? 7.425 -7.510 6.455 1.00 98.19 80 SER A CA 1
ATOM 623 C C . SER A 1 80 ? 5.962 -7.114 6.241 1.00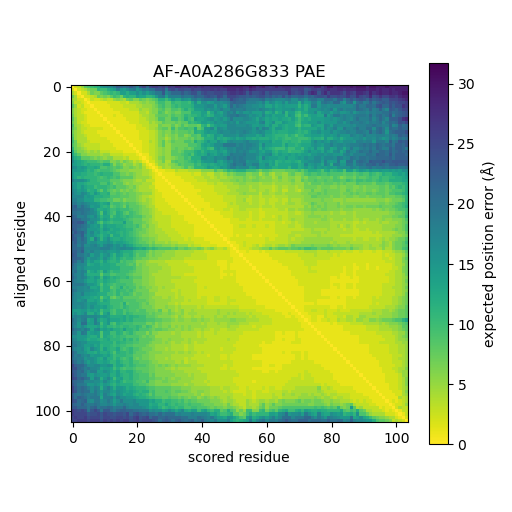 98.19 80 SER A C 1
ATOM 625 O O . SER A 1 80 ? 5.307 -6.682 7.185 1.00 98.19 80 SER A O 1
ATOM 627 N N . LEU A 1 81 ? 5.431 -7.277 5.028 1.00 98.38 81 LEU A N 1
ATOM 628 C CA . LEU A 1 81 ? 4.028 -6.978 4.727 1.00 98.38 81 LEU A CA 1
ATOM 629 C C . LEU A 1 81 ? 3.083 -7.935 5.465 1.00 98.38 81 LEU A C 1
ATOM 631 O O . LEU A 1 81 ? 2.095 -7.495 6.046 1.00 98.38 81 LEU A O 1
ATOM 635 N N . ALA A 1 82 ? 3.417 -9.228 5.523 1.00 98.19 82 ALA A N 1
ATOM 636 C CA . ALA A 1 82 ? 2.656 -10.202 6.302 1.00 98.19 82 ALA A CA 1
ATOM 637 C C . ALA A 1 82 ? 2.639 -9.856 7.803 1.00 98.19 82 ALA A C 1
ATOM 639 O O . ALA A 1 82 ? 1.595 -9.963 8.450 1.00 98.19 82 ALA A O 1
ATOM 640 N N . ALA A 1 83 ? 3.771 -9.400 8.351 1.00 98.50 83 ALA A N 1
ATOM 641 C CA . ALA A 1 83 ? 3.846 -8.923 9.729 1.00 98.50 83 ALA A CA 1
ATOM 642 C C . ALA A 1 83 ? 2.963 -7.684 9.952 1.00 98.50 83 ALA A C 1
ATOM 644 O O . ALA A 1 83 ? 2.171 -7.673 10.892 1.00 98.50 83 ALA A O 1
ATOM 645 N N . ALA A 1 84 ? 3.015 -6.697 9.053 1.00 98.44 84 ALA A N 1
ATOM 646 C CA . ALA A 1 84 ? 2.176 -5.501 9.131 1.00 98.44 84 ALA A CA 1
ATOM 647 C C . ALA A 1 84 ? 0.672 -5.837 9.112 1.00 98.44 84 ALA A C 1
ATOM 649 O O . ALA A 1 84 ? -0.090 -5.303 9.915 1.00 98.44 84 ALA A O 1
ATOM 650 N N . ILE A 1 85 ? 0.239 -6.782 8.266 1.00 98.50 85 ILE A N 1
ATOM 651 C CA . ILE A 1 85 ? -1.158 -7.257 8.232 1.00 98.50 85 ILE A CA 1
ATOM 652 C C . ILE A 1 85 ? -1.561 -7.899 9.573 1.00 98.50 85 ILE A C 1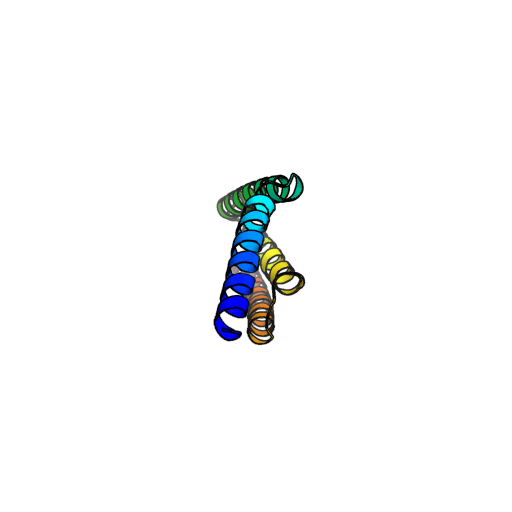
ATOM 654 O O . ILE A 1 85 ? -2.673 -7.683 10.067 1.00 98.50 85 ILE A O 1
ATOM 658 N N . ALA A 1 86 ? -0.669 -8.681 10.189 1.00 98.12 86 ALA A N 1
ATOM 659 C CA . ALA A 1 86 ? -0.924 -9.307 11.487 1.00 98.12 86 ALA A CA 1
ATOM 660 C C . ALA A 1 86 ? -0.992 -8.279 12.636 1.00 98.12 86 ALA A C 1
ATOM 662 O O . ALA A 1 86 ? -1.842 -8.386 13.531 1.00 98.12 86 ALA A O 1
ATOM 663 N N . GLU A 1 87 ? -0.124 -7.269 12.606 1.00 98.25 87 GLU A N 1
ATOM 664 C CA . GLU A 1 87 ? -0.132 -6.148 13.549 1.00 98.25 87 GLU A CA 1
ATOM 665 C C . GLU A 1 87 ? -1.405 -5.308 13.404 1.00 98.25 87 GLU A C 1
ATOM 667 O O . GLU A 1 87 ? -2.052 -5.011 14.410 1.00 98.25 87 GLU A O 1
ATOM 672 N N . LEU A 1 88 ? -1.841 -5.026 12.173 1.00 97.88 88 LEU A N 1
ATOM 673 C CA . LEU A 1 88 ? -3.088 -4.313 11.899 1.00 97.88 88 LEU A CA 1
ATOM 674 C C . LEU A 1 88 ? -4.305 -5.063 12.458 1.00 97.88 88 LEU A C 1
ATOM 676 O O . LEU A 1 88 ? -5.131 -4.475 13.153 1.00 97.88 88 LEU A O 1
ATOM 680 N N . GLY A 1 89 ? -4.369 -6.384 12.265 1.00 97.12 89 GLY A N 1
ATOM 681 C CA . GLY A 1 89 ? -5.415 -7.207 12.879 1.00 97.12 89 GLY A CA 1
ATOM 682 C C . GLY A 1 89 ? -5.385 -7.186 14.414 1.00 97.12 89 GLY A C 1
ATOM 683 O O . GLY A 1 89 ? -6.412 -7.371 15.066 1.00 97.12 89 GLY A O 1
ATOM 684 N N . SER A 1 90 ? -4.220 -6.956 15.022 1.00 97.00 90 SER A N 1
ATOM 685 C CA . SER A 1 90 ? -4.112 -6.752 16.472 1.00 97.00 90 SER A CA 1
ATOM 686 C C . SER A 1 90 ? -4.623 -5.373 16.889 1.00 97.00 90 SER A C 1
ATOM 688 O O . SER A 1 90 ? -5.330 -5.270 17.891 1.00 97.00 90 SER A O 1
ATOM 690 N N . ALA A 1 91 ? -4.333 -4.334 16.103 1.00 95.25 91 ALA A N 1
ATOM 691 C CA . ALA A 1 91 ? -4.854 -2.989 16.319 1.00 95.25 91 ALA A CA 1
ATOM 692 C C . ALA A 1 91 ? -6.389 -2.941 16.231 1.00 95.25 91 ALA A C 1
ATOM 694 O O . ALA A 1 91 ? -7.017 -2.375 17.123 1.00 95.25 91 ALA A O 1
ATOM 695 N N . GLU A 1 92 ? -6.995 -3.602 15.239 1.00 95.31 92 GLU A N 1
ATOM 696 C CA . GLU A 1 92 ? -8.458 -3.730 15.107 1.00 95.31 92 GLU A CA 1
ATOM 697 C C . GLU A 1 92 ? -9.095 -4.305 16.383 1.00 95.31 92 GLU A C 1
ATOM 699 O O . GLU A 1 92 ? -10.033 -3.728 16.935 1.00 95.31 92 GLU A O 1
ATOM 704 N N . ARG A 1 93 ? -8.529 -5.392 16.929 1.00 94.81 93 ARG A N 1
ATOM 705 C CA . ARG A 1 93 ? -9.008 -5.979 18.194 1.00 94.81 93 ARG A CA 1
ATOM 706 C C . ARG A 1 93 ? -8.889 -5.009 19.367 1.00 94.81 93 ARG A C 1
ATOM 708 O O . ARG A 1 93 ? -9.784 -4.946 20.204 1.00 94.81 93 ARG A O 1
ATOM 715 N N . HIS A 1 94 ? -7.792 -4.259 19.454 1.00 94.31 94 HIS A N 1
ATOM 716 C CA . HIS A 1 94 ? -7.607 -3.276 20.523 1.00 94.31 94 HIS A CA 1
ATOM 717 C C . HIS A 1 94 ? -8.608 -2.121 20.423 1.00 94.31 94 HIS A C 1
ATOM 719 O O . HIS A 1 94 ? -9.152 -1.703 21.445 1.00 94.31 94 HIS A O 1
ATOM 725 N N . VAL A 1 95 ? -8.880 -1.627 19.213 1.00 92.69 95 VAL A N 1
ATOM 726 C CA . VAL A 1 95 ? -9.885 -0.581 18.977 1.00 92.69 95 VAL A CA 1
ATOM 727 C C . VAL A 1 95 ? -11.266 -1.059 19.412 1.00 92.69 95 VAL A C 1
ATOM 729 O O . VAL A 1 95 ? -11.936 -0.353 20.170 1.00 92.69 95 VAL A O 1
ATOM 732 N N . GLN A 1 96 ? -11.649 -2.280 19.032 1.00 90.56 96 GLN A N 1
ATOM 733 C CA . GLN A 1 96 ? -12.917 -2.874 19.445 1.00 90.56 96 GLN A CA 1
ATOM 734 C C . GLN A 1 96 ? -13.035 -2.969 20.976 1.00 90.56 96 GLN A C 1
ATOM 736 O O . GLN A 1 96 ? -14.030 -2.525 21.546 1.00 90.56 96 GLN A O 1
ATOM 741 N N . LEU A 1 97 ? -11.998 -3.464 21.662 1.00 92.56 97 LEU A N 1
ATOM 742 C CA . LEU A 1 97 ? -11.978 -3.546 23.129 1.00 92.56 97 LEU A CA 1
ATOM 743 C C . LEU A 1 97 ? -12.162 -2.175 23.798 1.00 92.56 97 LEU A C 1
ATOM 745 O O . LEU A 1 97 ? -12.877 -2.058 24.795 1.00 92.56 97 LEU A O 1
ATOM 749 N N . VAL A 1 98 ? -11.531 -1.126 23.262 1.00 90.25 98 VAL A N 1
ATOM 750 C CA . VAL A 1 98 ? -11.680 0.244 23.777 1.00 90.25 98 VAL A CA 1
ATOM 751 C C . VAL A 1 98 ? -13.093 0.774 23.533 1.00 90.25 98 VAL A C 1
ATOM 753 O O . VAL A 1 98 ? -13.657 1.422 24.418 1.00 90.25 98 VAL A O 1
ATOM 756 N N . ALA A 1 99 ? -13.677 0.505 22.364 1.00 87.06 99 ALA A N 1
ATOM 757 C CA . ALA A 1 99 ? -15.040 0.914 22.040 1.00 87.06 99 ALA A CA 1
ATOM 758 C C . ALA A 1 99 ? -16.065 0.252 22.977 1.00 87.06 99 ALA A C 1
ATOM 760 O O . ALA A 1 99 ? -16.895 0.948 23.561 1.00 87.06 99 ALA A O 1
ATOM 761 N N . GLU A 1 100 ? -15.952 -1.061 23.194 1.00 86.25 100 GLU A N 1
ATOM 762 C CA . GLU A 1 100 ? -16.789 -1.818 24.134 1.00 86.25 100 GLU A CA 1
ATOM 763 C C . GLU A 1 100 ? -16.610 -1.333 25.581 1.00 86.25 100 GLU A C 1
ATOM 765 O O . GLU A 1 100 ? -17.580 -1.202 26.327 1.00 86.25 100 GLU A O 1
ATOM 770 N N . GLY A 1 101 ? -15.372 -1.028 25.983 1.00 83.31 101 GLY A N 1
ATOM 771 C CA . GLY A 1 101 ? -15.058 -0.513 27.316 1.00 83.31 101 GLY A CA 1
ATOM 772 C C . GLY A 1 101 ? -15.640 0.874 27.601 1.00 83.31 101 GLY A C 1
ATOM 773 O O . GLY A 1 101 ? -15.980 1.155 28.744 1.00 83.31 101 GLY A O 1
ATOM 774 N N . ARG A 1 102 ? -15.797 1.731 26.583 1.00 76.62 102 ARG A N 1
ATOM 775 C CA . ARG A 1 102 ? -16.418 3.066 26.716 1.00 76.62 102 ARG A CA 1
ATOM 776 C C . ARG A 1 102 ? -17.941 3.036 26.861 1.00 76.62 102 ARG A C 1
ATOM 778 O O . ARG A 1 102 ? -18.521 4.055 27.219 1.00 76.62 102 ARG A O 1
ATOM 785 N N . GLN A 1 103 ? -18.583 1.918 26.532 1.00 67.25 103 GLN A N 1
ATOM 786 C CA . GLN A 1 103 ? -20.039 1.755 26.606 1.00 67.25 103 GLN A CA 1
ATOM 787 C C . GLN A 1 103 ? -20.520 1.204 27.962 1.00 67.25 103 GLN A C 1
ATOM 789 O O . GLN A 1 103 ? -21.723 1.013 28.142 1.00 67.25 103 GLN A O 1
ATOM 794 N N . ARG A 1 104 ? -19.599 0.931 28.894 1.00 54.12 104 ARG A N 1
ATOM 795 C CA . ARG A 1 104 ? -19.870 0.473 30.265 1.00 54.12 104 ARG A CA 1
ATOM 796 C C . ARG A 1 104 ? -19.754 1.624 31.255 1.00 54.12 104 ARG A C 1
ATOM 798 O O . ARG A 1 104 ? -20.517 1.591 32.243 1.00 54.12 104 ARG A O 1
#

pLDDT: mean 89.84, std 9.24, range [54.12, 98.5]

Sequence (104 aa):
MAKTGLIEKFDRAFLREKVLTSEVNKTPEAKERGKVRLGMNQLVREVGKSSDIDLILAVERCFLENDLAEYANSKGMADSLAAAIAELGSAERHVQLVAEGRQR

Nearest PDB structures (foldseek):
  2pms-assembly2_D  TM=4.101E-01  e=9.077E+00  Streptococcus pneumoniae

Solvent-accessible surface area (backbone atoms only — not comparable to full-atom values): 5797 Å² total; per-residue (Å²): 113,73,68,58,60,50,51,56,51,49,53,54,50,51,55,50,48,53,53,51,60,64,44,58,66,65,39,71,67,40,46,50,52,48,52,52,53,53,50,50,56,50,50,55,53,50,42,68,67,64,76,42,63,68,60,42,53,53,54,52,48,54,50,43,53,49,40,46,74,76,62,48,86,44,70,68,53,37,53,50,35,52,48,51,54,55,51,49,58,49,49,54,53,50,53,50,53,51,56,59,60,73,76,110